Protein AF-A0A0F4LXJ2-F1 (afdb_monomer_lite)

Radius of gyration: 25.19 Å; chains: 1; bounding box: 39×69×65 Å

Sequence (149 aa):
MKTPQTDKKSAPILFQMMIYAVILFVAQLISQTLPPAFPIPTPVIGLVLLYLLLTCRIIKIEWVDSLANTLIGLIAFLFVPSGISLTANLKIMQTEGLKLVFVIILSTIILLVVTAYTARALLWLKSKLQAPAKPVKSVTWKQQNGGLQ

InterPro domains:
  IPR005538 LrgA/CidA family [PF03788] (25-118)
  IPR005538 LrgA/CidA family [PTHR33931] (8-130)

Secondary structure (DSSP, 8-state):
---------PPPHHHHHHHHHHHHHHHHHHHHHS-TTS---HHHHHHHHHHHHHHTTSS-GGGTHHHHHHHHHHHHHHHHHHHHHHHTTHHHHHHHHHHHHHHHHHHHHHHHHHHHHHHHHHHHHHHHH-PPPPP-------S------

pLDDT: mean 82.0, std 15.3, range [41.88, 97.62]

Organism: NCBI:txid1218492

Structure (mmCIF, N/CA/C/O backbone):
data_AF-A0A0F4LXJ2-F1
#
_entry.id   AF-A0A0F4LXJ2-F1
#
loop_
_atom_site.group_PDB
_atom_site.id
_atom_site.type_symbol
_atom_site.label_atom_id
_atom_site.label_alt_id
_atom_site.label_comp_id
_atom_site.label_asym_id
_atom_site.lab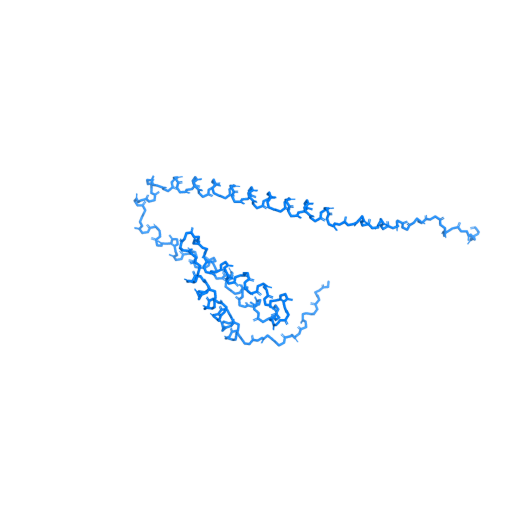el_entity_id
_atom_site.label_seq_id
_atom_site.pdbx_PDB_ins_code
_atom_site.Cartn_x
_atom_site.Cartn_y
_atom_site.Cartn_z
_atom_site.occupancy
_atom_site.B_iso_or_equiv
_atom_site.auth_seq_id
_atom_site.auth_comp_id
_atom_site.auth_asym_id
_atom_site.auth_atom_id
_atom_site.pdbx_PDB_model_num
ATOM 1 N N . MET A 1 1 ? 12.552 16.883 24.663 1.00 41.88 1 MET A N 1
ATOM 2 C CA . MET A 1 1 ? 11.887 15.837 25.471 1.00 41.88 1 MET A CA 1
ATOM 3 C C . MET A 1 1 ? 11.423 14.700 24.564 1.00 41.88 1 MET A C 1
ATOM 5 O O . MET A 1 1 ? 10.557 14.938 23.735 1.00 41.88 1 MET A O 1
ATOM 9 N N . LYS A 1 2 ? 11.980 13.486 24.691 1.00 46.16 2 LYS A N 1
ATOM 10 C CA . LYS A 1 2 ? 11.335 12.266 24.173 1.00 46.16 2 LYS A CA 1
ATOM 11 C C . LYS A 1 2 ? 10.204 11.931 25.142 1.00 46.16 2 LYS A C 1
ATOM 13 O O . LYS A 1 2 ? 10.463 11.719 26.321 1.00 46.16 2 LYS A O 1
ATOM 18 N N . THR A 1 3 ? 8.965 11.959 24.671 1.00 45.88 3 THR A N 1
ATOM 19 C CA . THR A 1 3 ? 7.823 11.458 25.437 1.00 45.88 3 THR A CA 1
ATOM 20 C C . THR A 1 3 ? 8.053 9.979 25.772 1.00 45.88 3 THR A C 1
ATOM 22 O O . THR A 1 3 ? 8.438 9.227 24.871 1.00 45.88 3 THR A O 1
ATOM 25 N N . PRO A 1 4 ? 7.837 9.547 27.025 1.00 44.91 4 PRO A N 1
ATOM 26 C CA . PRO A 1 4 ? 7.903 8.142 27.393 1.00 44.91 4 PRO A CA 1
ATOM 27 C C . PRO A 1 4 ? 6.758 7.416 26.681 1.00 44.91 4 PRO A C 1
ATOM 29 O O . PRO A 1 4 ? 5.584 7.668 26.942 1.00 44.91 4 PRO A O 1
ATOM 32 N N . GLN A 1 5 ? 7.115 6.576 25.712 1.00 44.25 5 GLN A N 1
ATOM 33 C CA . GLN A 1 5 ? 6.196 5.655 25.057 1.00 44.25 5 GLN A CA 1
ATOM 34 C C . GLN A 1 5 ? 5.735 4.666 26.125 1.00 44.25 5 GLN A C 1
ATOM 36 O O . GLN A 1 5 ? 6.507 3.835 26.592 1.00 44.25 5 GLN A O 1
ATOM 41 N N . THR A 1 6 ? 4.502 4.846 26.581 1.00 45.53 6 THR A N 1
ATOM 42 C CA . THR A 1 6 ? 3.866 4.010 27.592 1.00 45.53 6 THR A CA 1
ATOM 43 C C . THR A 1 6 ? 3.750 2.583 27.071 1.00 45.53 6 THR A C 1
ATOM 45 O O . THR A 1 6 ? 3.178 2.381 25.996 1.00 45.53 6 THR A O 1
ATOM 48 N N . ASP A 1 7 ? 4.230 1.614 27.847 1.00 51.53 7 ASP A N 1
ATOM 49 C CA . ASP A 1 7 ? 3.997 0.185 27.661 1.00 51.53 7 ASP A CA 1
ATOM 50 C C . ASP A 1 7 ? 2.500 -0.103 27.470 1.00 51.53 7 ASP A C 1
ATOM 52 O O . ASP A 1 7 ? 1.726 -0.222 28.422 1.00 51.53 7 ASP A O 1
ATOM 56 N N . LYS A 1 8 ? 2.059 -0.212 26.216 1.00 50.56 8 LYS A N 1
ATOM 57 C CA . LYS A 1 8 ? 0.746 -0.753 25.875 1.00 50.56 8 LYS A CA 1
ATOM 58 C C . LYS A 1 8 ? 0.953 -2.099 25.222 1.00 50.56 8 LYS A C 1
ATOM 60 O O . LYS A 1 8 ? 1.476 -2.189 24.116 1.00 50.56 8 LYS A O 1
ATOM 65 N N . LYS A 1 9 ? 0.530 -3.126 25.962 1.00 55.50 9 LYS A N 1
ATOM 66 C CA . LYS A 1 9 ? 0.457 -4.546 25.610 1.00 55.50 9 LYS A CA 1
ATOM 67 C C . LYS A 1 9 ? 0.196 -4.731 24.111 1.00 55.50 9 LYS A C 1
ATOM 69 O O . LYS A 1 9 ? -0.951 -4.741 23.666 1.00 55.50 9 LYS A O 1
ATOM 74 N N . SER A 1 10 ? 1.281 -4.837 23.348 1.00 56.53 10 SER A N 1
ATOM 75 C CA . SER A 1 10 ? 1.228 -5.105 21.918 1.00 56.53 10 SER A CA 1
ATOM 76 C C . SER A 1 10 ? 0.680 -6.514 21.762 1.00 56.53 10 SER A C 1
ATOM 78 O O . SER A 1 10 ? 1.202 -7.454 22.366 1.00 56.53 10 SER A O 1
ATOM 80 N N . ALA A 1 11 ? -0.416 -6.662 21.017 1.00 61.22 11 ALA A N 1
ATOM 81 C CA . ALA A 1 11 ? -0.906 -7.986 20.663 1.00 61.22 11 ALA A CA 1
ATOM 82 C C . ALA A 1 11 ? 0.249 -8.760 19.998 1.00 61.22 11 ALA A C 1
ATOM 84 O O . ALA A 1 11 ? 0.994 -8.151 19.217 1.00 61.22 11 ALA A O 1
ATOM 85 N N . PRO A 1 12 ? 0.432 -10.059 20.303 1.00 79.31 12 PRO A N 1
ATOM 86 C CA . PRO A 1 12 ? 1.506 -10.843 19.705 1.00 79.31 12 PRO A CA 1
ATOM 87 C C . PRO A 1 12 ? 1.424 -10.728 18.179 1.00 79.31 12 PRO A C 1
ATOM 89 O O . PRO A 1 12 ? 0.326 -10.727 17.625 1.00 79.31 12 PRO A O 1
ATOM 92 N N . ILE A 1 13 ? 2.568 -10.626 17.497 1.00 81.56 13 ILE A N 1
ATOM 93 C CA . ILE A 1 13 ? 2.648 -10.404 16.036 1.00 81.56 13 ILE A CA 1
ATOM 94 C C . ILE A 1 13 ? 1.788 -11.423 15.266 1.00 81.56 13 ILE A C 1
ATOM 96 O O . ILE A 1 13 ? 1.142 -11.082 14.277 1.00 81.56 13 ILE A O 1
ATOM 100 N N . LEU A 1 14 ? 1.697 -12.651 15.785 1.00 84.31 14 LEU A N 1
ATOM 101 C CA . LEU A 1 14 ? 0.830 -13.709 15.270 1.00 84.31 14 LEU A CA 1
ATOM 102 C C . LEU A 1 14 ? -0.656 -13.309 15.236 1.00 84.31 14 LEU A C 1
ATOM 104 O O . LEU A 1 14 ? -1.346 -13.568 14.256 1.00 84.31 14 LEU A O 1
ATOM 108 N N . PHE A 1 15 ? -1.154 -12.634 16.274 1.00 88.00 15 PHE A N 1
ATOM 109 C CA . PHE A 1 15 ? -2.532 -12.144 16.317 1.00 88.00 15 PHE A CA 1
ATOM 110 C C . PHE A 1 15 ? -2.769 -11.031 15.292 1.00 88.00 15 PHE A C 1
ATOM 112 O O . PHE A 1 15 ? -3.816 -10.991 14.652 1.00 88.00 15 PHE A O 1
ATOM 119 N N . GLN A 1 16 ? -1.784 -10.153 15.088 1.00 90.19 16 GLN A N 1
ATOM 120 C CA . GLN A 1 16 ? -1.873 -9.103 14.069 1.00 90.19 16 GLN A CA 1
ATOM 121 C C . GLN A 1 16 ? -1.975 -9.721 12.672 1.00 90.19 16 GLN A C 1
ATOM 123 O O . GLN A 1 16 ? -2.818 -9.323 11.871 1.00 90.19 16 GLN A O 1
ATOM 128 N N . MET A 1 17 ? -1.169 -10.750 12.406 1.00 91.06 17 MET A N 1
ATOM 129 C CA . MET A 1 17 ? -1.204 -11.501 11.152 1.00 91.06 17 MET A CA 1
ATOM 130 C C . MET A 1 17 ? -2.568 -12.159 10.924 1.00 91.06 17 MET A C 1
ATOM 132 O O . MET A 1 17 ? -3.107 -12.068 9.824 1.00 91.06 17 MET A O 1
ATOM 136 N N . MET A 1 18 ? -3.162 -12.736 11.973 1.00 92.19 18 MET A N 1
ATOM 137 C CA . MET A 1 18 ? -4.518 -13.290 11.916 1.00 92.19 18 MET A CA 1
ATOM 138 C C . MET A 1 18 ? -5.567 -12.221 11.588 1.00 92.19 18 MET A C 1
ATOM 140 O O . MET A 1 18 ? -6.447 -12.481 10.773 1.00 92.19 18 MET A O 1
ATOM 144 N N . ILE A 1 19 ? -5.465 -11.011 12.153 1.00 92.19 19 ILE A N 1
ATOM 145 C CA . ILE A 1 19 ? -6.373 -9.902 11.811 1.00 92.19 19 ILE A CA 1
ATOM 146 C C . ILE A 1 19 ? -6.284 -9.576 10.315 1.00 92.19 19 ILE A C 1
ATOM 148 O O . ILE A 1 19 ? -7.312 -9.546 9.639 1.00 92.19 19 ILE A O 1
ATOM 152 N N . TYR A 1 20 ? -5.075 -9.362 9.781 1.00 93.12 20 TYR A N 1
ATOM 153 C CA . TYR A 1 20 ? -4.903 -9.072 8.353 1.00 93.12 20 TYR A CA 1
ATOM 154 C C . TYR A 1 20 ? -5.391 -10.227 7.472 1.00 93.12 20 TYR A C 1
ATOM 156 O O . TYR A 1 20 ? -6.057 -9.976 6.469 1.00 93.12 20 TYR A O 1
ATOM 164 N N . ALA A 1 21 ? -5.131 -11.479 7.861 1.00 94.00 21 ALA A N 1
ATOM 165 C CA . ALA A 1 21 ? -5.594 -12.659 7.136 1.00 94.00 21 ALA A CA 1
ATOM 166 C C . ALA A 1 21 ? -7.126 -12.748 7.093 1.00 94.00 21 ALA A C 1
ATOM 168 O O . ALA A 1 21 ? -7.691 -12.939 6.019 1.00 94.00 21 ALA A O 1
ATOM 169 N N . VAL A 1 22 ? -7.810 -12.549 8.225 1.00 94.44 22 VAL A N 1
ATOM 170 C CA . VAL A 1 22 ? -9.282 -12.561 8.290 1.00 94.44 22 VAL A CA 1
ATOM 171 C C . VAL A 1 22 ? -9.872 -11.425 7.457 1.00 94.44 22 VAL A C 1
ATOM 173 O O . VAL A 1 22 ? -10.805 -1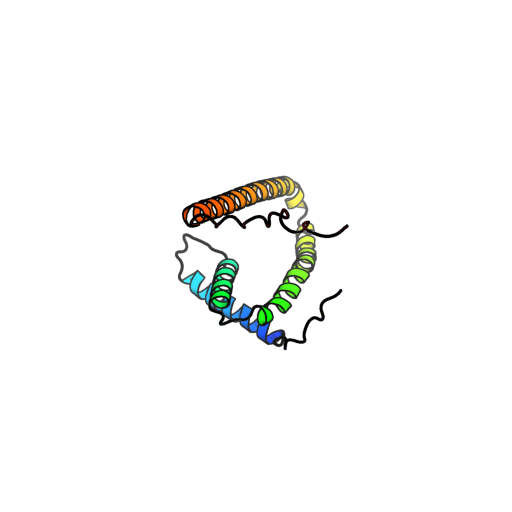1.652 6.692 1.00 94.44 22 VAL A O 1
ATOM 176 N N . ILE A 1 23 ? -9.319 -10.215 7.550 1.00 94.44 23 ILE A N 1
ATOM 177 C CA . ILE A 1 23 ? -9.806 -9.063 6.778 1.00 94.44 23 ILE A CA 1
ATOM 178 C C . ILE A 1 23 ? -9.624 -9.293 5.279 1.00 94.44 23 ILE A C 1
ATOM 180 O O . ILE A 1 23 ? -10.551 -9.032 4.516 1.00 94.44 23 ILE A O 1
ATOM 184 N N . LEU A 1 24 ? -8.466 -9.800 4.849 1.00 94.19 24 LEU A N 1
ATOM 185 C CA . LEU A 1 24 ? -8.224 -10.119 3.442 1.00 94.19 24 LEU A CA 1
ATOM 186 C C . LEU A 1 24 ? -9.095 -11.279 2.960 1.00 94.19 24 LEU A C 1
ATOM 188 O O . LEU A 1 24 ? -9.592 -11.227 1.839 1.00 94.19 24 LEU A O 1
ATOM 192 N N . PHE A 1 25 ? -9.338 -12.284 3.801 1.00 94.81 25 PHE A N 1
ATOM 193 C CA . PHE A 1 25 ? -10.247 -13.384 3.489 1.00 94.81 25 PHE A CA 1
ATOM 194 C C . PHE A 1 25 ? 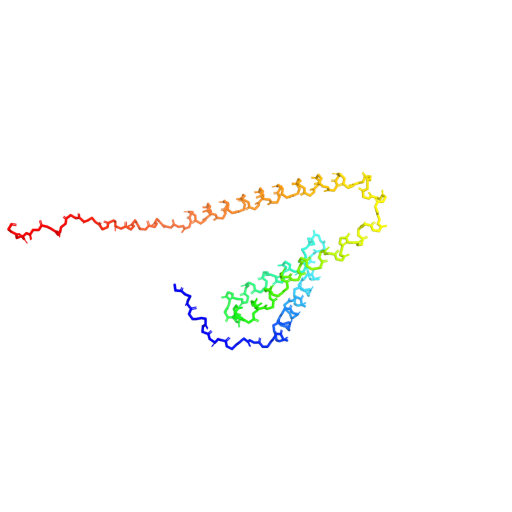-11.679 -12.878 3.277 1.00 94.81 25 PHE A C 1
ATOM 196 O O . PHE A 1 25 ? -12.298 -13.179 2.258 1.00 94.81 25 PHE A O 1
ATOM 203 N N . VAL A 1 26 ? -12.183 -12.029 4.176 1.00 93.81 26 VAL A N 1
ATOM 204 C CA . VAL A 1 26 ? -13.502 -11.394 4.025 1.00 93.81 26 VAL A CA 1
ATOM 205 C C . VAL A 1 26 ? -13.531 -10.476 2.798 1.00 93.81 26 VAL A C 1
ATOM 207 O O . VAL A 1 26 ? -14.484 -10.520 2.025 1.00 93.81 26 VAL A O 1
ATOM 210 N N . ALA A 1 27 ? -12.476 -9.692 2.560 1.00 93.50 27 ALA A N 1
ATOM 211 C CA . ALA A 1 27 ? -12.357 -8.852 1.370 1.00 93.50 27 ALA A CA 1
ATOM 212 C C . ALA A 1 27 ? -12.367 -9.675 0.074 1.00 93.50 27 ALA A C 1
ATOM 214 O O . ALA A 1 27 ? -12.949 -9.243 -0.919 1.00 93.50 27 ALA A O 1
ATOM 215 N N . GLN A 1 28 ? -11.768 -10.868 0.080 1.00 92.31 28 GLN A N 1
ATOM 216 C CA . GLN A 1 28 ? -11.794 -11.789 -1.052 1.00 92.31 28 GLN A CA 1
ATOM 217 C C . GLN A 1 28 ? -13.209 -12.318 -1.306 1.00 92.31 28 GLN A C 1
ATOM 219 O O . GLN A 1 28 ? -13.643 -12.322 -2.455 1.00 92.31 28 GLN A O 1
ATOM 224 N N . LEU A 1 29 ? -13.948 -12.701 -0.258 1.00 91.50 29 LEU A N 1
ATOM 225 C CA . LEU A 1 29 ? -15.350 -13.117 -0.391 1.00 91.50 29 LEU A CA 1
ATOM 226 C C . LEU A 1 29 ? -16.208 -11.993 -0.990 1.00 91.50 29 LEU A C 1
ATOM 228 O O . LEU A 1 29 ? -16.960 -12.228 -1.932 1.00 91.50 29 LEU A O 1
ATOM 232 N N . ILE A 1 30 ? -16.032 -10.757 -0.512 1.00 88.56 30 ILE A N 1
ATOM 233 C CA . ILE A 1 30 ? -16.727 -9.579 -1.056 1.00 88.56 30 ILE A CA 1
ATOM 234 C C . ILE A 1 30 ? -16.340 -9.351 -2.523 1.00 88.56 30 ILE A C 1
ATOM 236 O O . ILE A 1 30 ? -17.201 -9.108 -3.368 1.00 88.56 30 ILE A O 1
ATOM 240 N N . SER A 1 31 ? -15.052 -9.475 -2.848 1.00 87.38 31 SER A N 1
ATOM 241 C CA . SER A 1 31 ? -14.546 -9.309 -4.212 1.00 87.38 31 SER A CA 1
ATOM 242 C C . SER A 1 31 ? -15.162 -10.301 -5.199 1.00 87.38 31 SER A C 1
ATOM 244 O O . SER A 1 31 ? -15.329 -9.951 -6.361 1.00 87.38 31 SER A O 1
ATOM 246 N N . GLN A 1 32 ? -15.497 -11.516 -4.757 1.00 84.19 32 GLN A N 1
ATOM 247 C CA . GLN A 1 32 ? -16.121 -12.544 -5.598 1.00 84.19 32 GLN A CA 1
ATOM 248 C C . GLN A 1 32 ? -17.619 -12.305 -5.815 1.00 84.19 32 GLN A C 1
ATOM 250 O O . GLN A 1 32 ? -18.171 -12.752 -6.815 1.00 84.19 32 GLN A O 1
ATOM 255 N N . THR A 1 33 ? -18.281 -11.594 -4.898 1.00 81.56 33 THR A N 1
ATOM 256 C CA . THR A 1 33 ? -19.697 -11.220 -5.045 1.00 81.56 33 THR A CA 1
ATOM 257 C C . THR A 1 33 ? -19.917 -9.980 -5.914 1.00 81.56 33 THR A C 1
ATOM 259 O O . THR A 1 33 ? -21.047 -9.707 -6.317 1.00 81.56 33 THR A O 1
ATOM 262 N N . LEU A 1 34 ? -18.858 -9.212 -6.197 1.00 77.38 34 LEU A N 1
ATOM 263 C CA . LEU A 1 34 ? -18.936 -8.014 -7.030 1.00 77.38 34 LEU A CA 1
ATOM 264 C C . LEU A 1 34 ? -18.997 -8.368 -8.528 1.00 77.38 34 LEU A C 1
ATOM 266 O O . LEU A 1 34 ? -18.406 -9.362 -8.953 1.00 77.38 34 LEU A O 1
ATOM 270 N N . PRO A 1 35 ? -19.676 -7.549 -9.356 1.00 74.75 35 PRO A N 1
ATOM 271 C CA . PRO A 1 35 ? -19.737 -7.774 -10.794 1.00 74.75 35 PRO A CA 1
ATOM 272 C C . PRO A 1 35 ? -18.331 -7.792 -11.420 1.00 74.75 35 PRO A C 1
ATOM 274 O O . PRO A 1 35 ? -17.536 -6.888 -11.145 1.00 74.75 35 PRO A O 1
ATOM 277 N N . PRO A 1 36 ? -18.035 -8.727 -12.342 1.00 65.50 36 PRO A N 1
ATOM 278 C CA . PRO A 1 36 ? -16.720 -8.841 -12.985 1.00 65.50 36 PRO A CA 1
ATOM 279 C C . PRO A 1 36 ? -16.327 -7.611 -13.822 1.00 65.50 36 PRO A C 1
ATOM 281 O O . PRO A 1 36 ? -15.173 -7.468 -14.212 1.00 65.50 36 PRO A O 1
ATOM 284 N N . ALA A 1 37 ? -17.270 -6.698 -14.077 1.00 69.12 37 ALA A N 1
ATOM 285 C CA . ALA A 1 37 ? -17.032 -5.445 -14.782 1.00 69.12 37 ALA A CA 1
ATOM 286 C C . ALA A 1 37 ? -16.191 -4.427 -13.985 1.00 69.12 37 ALA A C 1
ATOM 288 O O . ALA A 1 37 ? -15.687 -3.480 -14.588 1.00 69.12 37 ALA A O 1
ATOM 289 N N . PHE A 1 38 ? -16.022 -4.592 -12.663 1.00 70.31 38 PHE A N 1
ATOM 290 C CA . PHE A 1 38 ? -15.209 -3.676 -11.857 1.00 70.31 38 PHE A CA 1
ATOM 291 C C . PHE A 1 38 ? -14.157 -4.416 -11.010 1.00 70.31 38 PHE A C 1
ATOM 293 O O . PHE A 1 38 ? -14.411 -4.747 -9.850 1.00 70.31 38 PHE A O 1
ATOM 300 N N . PRO A 1 39 ? -12.962 -4.685 -11.576 1.00 76.38 39 PRO A N 1
ATOM 301 C CA . PRO A 1 39 ? -11.899 -5.409 -10.888 1.00 76.38 39 PRO A CA 1
ATOM 302 C C . PRO A 1 39 ? -11.191 -4.495 -9.882 1.00 76.38 39 PRO A C 1
ATOM 304 O O . PRO A 1 39 ? -10.181 -3.857 -10.182 1.00 76.38 39 PRO A O 1
ATOM 307 N N . ILE A 1 40 ? -11.728 -4.420 -8.666 1.00 84.81 40 ILE A N 1
ATOM 308 C CA . ILE A 1 40 ? -11.053 -3.762 -7.546 1.00 84.81 40 ILE A CA 1
ATOM 309 C C . ILE A 1 40 ? -10.063 -4.761 -6.931 1.00 84.81 40 ILE A C 1
ATOM 311 O O . ILE A 1 40 ? -10.470 -5.870 -6.579 1.00 84.81 40 ILE A O 1
ATOM 315 N N . PRO A 1 41 ? -8.782 -4.398 -6.738 1.00 89.94 41 PRO A N 1
ATOM 316 C CA . PRO A 1 41 ? -7.841 -5.267 -6.047 1.00 89.94 41 PRO A CA 1
ATOM 317 C C . PRO A 1 41 ? -8.333 -5.601 -4.635 1.00 89.94 41 PRO A C 1
ATOM 319 O O . PRO A 1 41 ? -8.679 -4.707 -3.859 1.00 89.94 41 PRO A O 1
ATOM 322 N N . THR A 1 42 ? -8.289 -6.879 -4.261 1.00 91.25 42 THR A N 1
ATOM 323 C CA . THR A 1 42 ? -8.689 -7.355 -2.927 1.00 91.25 42 THR A CA 1
ATOM 324 C C . THR A 1 42 ? -8.055 -6.568 -1.765 1.00 91.25 42 THR A C 1
ATOM 326 O O . THR A 1 42 ? -8.780 -6.242 -0.823 1.00 91.25 42 THR A O 1
ATOM 329 N N . PRO A 1 43 ? -6.763 -6.163 -1.810 1.00 93.38 43 PRO A N 1
ATOM 330 C CA . PRO A 1 43 ? -6.169 -5.350 -0.744 1.00 93.38 43 PRO A CA 1
ATOM 331 C C . PRO A 1 43 ? -6.837 -3.983 -0.548 1.00 93.38 43 PRO A C 1
ATOM 333 O O . PRO A 1 43 ? -6.894 -3.489 0.575 1.00 93.38 43 PRO A O 1
ATOM 336 N N . VAL A 1 44 ? -7.376 -3.375 -1.612 1.00 93.94 44 VAL A N 1
ATOM 337 C CA . VAL A 1 44 ? -8.082 -2.085 -1.530 1.00 93.94 44 VAL A CA 1
ATOM 338 C C . VAL A 1 44 ? -9.420 -2.257 -0.809 1.00 93.94 44 VAL A C 1
ATOM 340 O O . VAL A 1 44 ? -9.770 -1.443 0.042 1.00 93.94 44 VAL A O 1
ATOM 343 N N . ILE A 1 45 ? -10.137 -3.353 -1.076 1.00 92.88 45 ILE A N 1
ATOM 344 C CA . ILE A 1 45 ? -11.366 -3.710 -0.345 1.00 92.88 45 ILE A CA 1
ATOM 345 C C . ILE A 1 45 ? -11.038 -3.961 1.135 1.00 92.88 45 ILE A C 1
ATOM 347 O O . ILE A 1 45 ? -11.725 -3.449 2.020 1.00 92.88 45 ILE A O 1
ATOM 351 N N . GLY A 1 46 ? -9.948 -4.685 1.409 1.00 94.44 46 GLY A N 1
ATOM 352 C CA . GLY A 1 46 ? -9.454 -4.923 2.766 1.00 94.44 46 GLY A CA 1
ATOM 353 C C . GLY A 1 46 ? -9.100 -3.635 3.516 1.00 94.44 46 GLY A C 1
ATOM 354 O O . GLY A 1 46 ? -9.429 -3.512 4.693 1.00 94.44 46 GLY A O 1
ATOM 355 N N . LEU A 1 47 ? -8.502 -2.647 2.838 1.00 93.94 47 LEU A N 1
ATOM 356 C CA . LEU A 1 47 ? -8.199 -1.329 3.407 1.00 93.94 47 LEU A CA 1
ATOM 357 C C . LEU A 1 47 ? -9.473 -0.603 3.860 1.00 93.94 47 LEU A C 1
ATOM 359 O O . LEU A 1 47 ? -9.527 -0.101 4.983 1.00 93.94 47 LEU A O 1
ATOM 363 N N . VAL A 1 48 ? -10.504 -0.571 3.010 1.00 94.19 48 VAL A N 1
ATOM 364 C CA . VAL A 1 48 ? -11.795 0.060 3.336 1.00 94.19 48 VAL A CA 1
ATOM 365 C C . VAL A 1 48 ? -12.479 -0.672 4.493 1.00 94.19 48 VAL A C 1
ATOM 367 O O . VAL A 1 48 ? -12.982 -0.031 5.416 1.00 94.19 48 VAL A O 1
ATOM 370 N N . LEU A 1 49 ? -12.456 -2.007 4.490 1.00 93.19 49 LEU A N 1
ATOM 371 C CA . LEU A 1 49 ? -13.047 -2.826 5.548 1.00 93.19 49 LEU A CA 1
ATOM 372 C C . LEU A 1 49 ? -12.342 -2.625 6.900 1.00 93.19 49 LEU A C 1
ATOM 374 O O . LEU A 1 49 ? -13.006 -2.414 7.916 1.00 93.19 49 LEU A O 1
ATOM 378 N N . LEU A 1 50 ? -11.004 -2.637 6.914 1.00 92.81 50 LEU A N 1
ATOM 379 C CA . LEU A 1 50 ? -10.209 -2.353 8.110 1.00 92.81 50 LEU A CA 1
ATOM 380 C C . LEU A 1 50 ? -10.497 -0.939 8.627 1.00 92.81 50 LEU A C 1
ATOM 382 O O . LEU A 1 50 ? -10.702 -0.763 9.826 1.00 92.81 50 LEU A O 1
ATOM 386 N N . TYR A 1 51 ? -10.558 0.052 7.734 1.00 93.69 51 TYR A N 1
ATOM 387 C CA . TYR A 1 51 ? -10.884 1.435 8.085 1.00 93.69 51 TYR A CA 1
ATOM 388 C C . TYR A 1 51 ? -12.265 1.565 8.748 1.00 93.69 51 TYR A C 1
ATOM 390 O O . TYR A 1 51 ? -12.401 2.255 9.764 1.00 93.69 51 TYR A O 1
ATOM 398 N N . LEU A 1 52 ? -13.280 0.867 8.230 1.00 94.00 52 LEU A N 1
ATOM 399 C CA . LEU A 1 52 ? -14.613 0.828 8.835 1.00 94.00 52 LEU A CA 1
ATOM 400 C C . LEU A 1 52 ? -14.585 0.174 10.222 1.00 94.00 52 LEU A C 1
ATOM 402 O O . LEU A 1 52 ? -15.118 0.754 11.166 1.00 94.00 52 LEU A O 1
ATOM 406 N N . LEU A 1 53 ? -13.904 -0.965 10.392 1.00 90.81 53 LEU A N 1
ATOM 407 C CA . LEU A 1 53 ? -13.767 -1.621 11.704 1.00 90.81 53 LEU A CA 1
ATOM 408 C C . LEU A 1 53 ? -13.017 -0.758 12.729 1.00 90.81 5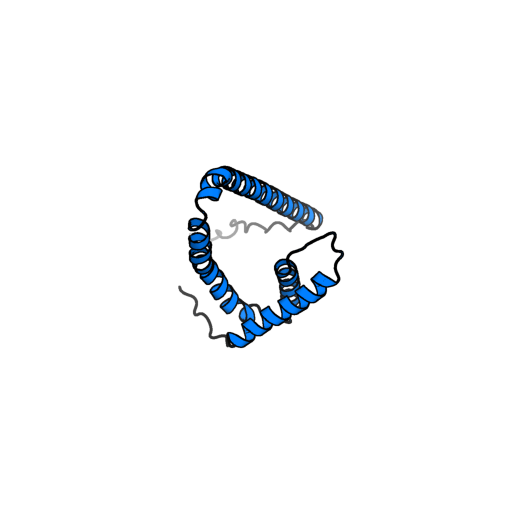3 LEU A C 1
ATOM 410 O O . LEU A 1 53 ? -13.348 -0.788 13.921 1.00 90.81 53 LEU A O 1
ATOM 414 N N . LEU A 1 54 ? -12.034 0.021 12.271 1.00 89.88 54 LEU A N 1
ATOM 415 C CA . LEU A 1 54 ? -11.307 0.986 13.095 1.00 89.88 54 LEU A CA 1
ATOM 416 C C . LEU A 1 54 ? -12.220 2.144 13.521 1.00 89.88 54 LEU A C 1
ATOM 418 O O . LEU A 1 54 ? -12.214 2.545 14.684 1.00 89.88 54 LEU A O 1
ATOM 422 N N . THR A 1 55 ? -13.051 2.640 12.599 1.00 89.75 55 THR A N 1
ATOM 423 C CA . THR A 1 55 ? -14.019 3.720 12.855 1.00 89.75 55 THR A CA 1
ATOM 424 C C . THR A 1 55 ? -15.141 3.261 13.791 1.00 89.75 55 THR A C 1
ATOM 426 O O . THR A 1 55 ? -15.515 3.991 14.707 1.00 89.75 55 THR A O 1
ATOM 429 N N . CYS A 1 56 ? -15.613 2.019 13.648 1.00 89.75 56 CYS A N 1
ATOM 430 C CA . CYS A 1 56 ? -16.538 1.366 14.581 1.00 89.75 56 CYS A CA 1
ATOM 431 C C . CYS A 1 56 ? -15.895 1.036 15.940 1.00 89.75 56 CYS A C 1
ATOM 433 O O . CYS A 1 56 ? -16.576 0.534 16.832 1.00 89.75 56 CYS A O 1
ATOM 435 N N . ARG A 1 57 ? -14.592 1.318 16.111 1.00 82.75 57 ARG A N 1
ATOM 436 C CA . ARG A 1 57 ? -13.823 1.148 17.353 1.00 82.75 57 ARG A CA 1
ATOM 437 C C . ARG A 1 57 ? -13.772 -0.304 17.861 1.00 82.75 57 ARG A C 1
ATOM 439 O O . ARG A 1 57 ? -13.435 -0.537 19.021 1.00 82.75 57 ARG A O 1
ATOM 446 N N . ILE A 1 58 ? -14.061 -1.268 16.979 1.00 82.19 58 ILE A N 1
ATOM 447 C CA . ILE A 1 58 ? -13.976 -2.716 17.233 1.00 82.19 58 ILE A CA 1
ATOM 448 C C . ILE A 1 58 ? -12.504 -3.138 17.273 1.00 82.19 58 ILE A C 1
ATOM 450 O O . ILE A 1 58 ? -12.084 -3.880 18.159 1.00 82.19 58 ILE A O 1
ATOM 454 N N . ILE A 1 59 ? -11.706 -2.620 16.335 1.00 80.44 59 ILE A N 1
ATOM 455 C CA . ILE A 1 59 ? -10.261 -2.845 16.259 1.00 80.44 59 ILE A CA 1
ATOM 456 C C . ILE A 1 59 ? -9.542 -1.568 16.709 1.00 80.44 59 ILE A C 1
ATOM 458 O O . ILE A 1 59 ? -9.856 -0.471 16.251 1.00 80.44 59 ILE A O 1
ATOM 462 N N . LYS A 1 60 ? -8.561 -1.699 17.609 1.00 82.88 60 LYS A N 1
ATOM 463 C CA . LYS A 1 60 ? -7.659 -0.597 17.983 1.00 82.88 60 LYS A CA 1
ATOM 464 C C . LYS A 1 60 ? -6.467 -0.562 17.032 1.00 82.88 60 LYS A C 1
ATOM 466 O O . LYS A 1 60 ? -5.906 -1.607 16.719 1.00 82.88 60 LYS A O 1
ATOM 471 N N . ILE A 1 61 ? -6.023 0.637 16.654 1.00 85.44 61 ILE A N 1
ATOM 472 C CA . ILE A 1 61 ? -4.865 0.828 15.761 1.00 85.44 61 ILE A CA 1
ATOM 473 C C . ILE A 1 61 ? -3.587 0.158 16.296 1.00 85.44 61 ILE A C 1
ATOM 475 O O . ILE A 1 61 ? -2.834 -0.448 15.544 1.00 85.44 61 ILE A O 1
ATOM 479 N N . GLU A 1 62 ? -3.427 0.142 17.621 1.00 82.75 62 GLU A N 1
ATOM 480 C CA . GLU A 1 62 ? -2.316 -0.488 18.350 1.00 82.75 62 GLU A CA 1
ATOM 481 C C . GLU A 1 62 ? -2.155 -1.992 18.046 1.00 82.75 62 GLU A C 1
ATOM 483 O O . GLU A 1 62 ? -1.083 -2.550 18.253 1.00 82.75 62 GLU A O 1
ATOM 488 N N . TRP A 1 63 ? -3.208 -2.666 17.566 1.00 85.44 63 TRP A N 1
ATOM 489 C CA . TRP A 1 63 ? -3.200 -4.108 17.291 1.00 85.44 63 TRP A CA 1
ATOM 490 C C . TRP A 1 63 ? -2.713 -4.450 15.882 1.00 85.44 63 TRP A C 1
ATOM 492 O O . TRP A 1 63 ? -2.457 -5.616 15.609 1.00 85.44 63 TRP A O 1
ATOM 502 N N . VAL A 1 64 ? -2.618 -3.473 14.980 1.00 89.25 64 VAL A N 1
ATOM 503 C CA . VAL A 1 64 ? -2.309 -3.703 13.556 1.00 89.25 64 VAL A CA 1
ATOM 504 C C . VAL A 1 64 ? -1.104 -2.896 13.061 1.00 89.25 64 VAL A C 1
ATOM 506 O O . VAL A 1 64 ? -0.549 -3.212 12.008 1.00 89.25 64 VAL A O 1
ATOM 509 N N . ASP A 1 65 ? -0.685 -1.885 13.826 1.00 89.88 65 ASP A N 1
ATOM 510 C CA . ASP A 1 65 ? 0.369 -0.932 13.462 1.00 89.88 65 ASP A CA 1
ATOM 511 C C . ASP A 1 65 ? 1.776 -1.558 13.414 1.00 89.88 65 ASP A C 1
ATOM 513 O O . ASP A 1 65 ? 2.541 -1.314 12.483 1.00 89.88 65 ASP A O 1
ATOM 517 N N . SER A 1 66 ? 2.115 -2.432 14.368 1.00 89.31 66 SER A N 1
ATOM 518 C CA . SER A 1 66 ? 3.456 -3.035 14.442 1.00 89.31 66 SER A CA 1
ATOM 519 C C . SER A 1 66 ? 3.764 -3.928 13.231 1.00 89.31 66 SER A C 1
ATOM 521 O O . SER A 1 66 ? 4.831 -3.802 12.620 1.00 89.31 66 SER A O 1
ATOM 523 N N . LEU A 1 67 ? 2.818 -4.780 12.824 1.00 90.94 67 LEU A N 1
ATOM 524 C CA . LEU A 1 67 ? 2.946 -5.591 11.615 1.00 90.94 67 LEU A CA 1
ATOM 525 C C . LEU A 1 67 ? 2.970 -4.704 10.368 1.00 90.94 67 LEU A C 1
ATOM 527 O O . LEU A 1 67 ? 3.841 -4.912 9.528 1.00 90.94 67 LEU A O 1
ATOM 531 N N . ALA A 1 68 ? 2.085 -3.704 10.249 1.00 91.88 68 ALA A N 1
ATOM 532 C CA . ALA A 1 68 ? 2.082 -2.788 9.100 1.00 91.88 68 ALA A CA 1
ATOM 533 C C . ALA A 1 68 ? 3.454 -2.137 8.886 1.00 91.88 68 ALA A C 1
ATOM 535 O O . ALA A 1 68 ? 3.981 -2.163 7.774 1.00 91.88 68 ALA A O 1
ATOM 536 N N . ASN A 1 69 ? 4.055 -1.628 9.965 1.00 92.44 69 ASN A N 1
ATOM 537 C CA . ASN A 1 69 ? 5.385 -1.020 9.948 1.00 92.44 69 ASN A CA 1
ATOM 538 C C . ASN A 1 69 ? 6.498 -2.025 9.595 1.00 92.44 69 ASN A C 1
ATOM 540 O O . ASN A 1 69 ? 7.481 -1.674 8.943 1.00 92.44 69 ASN A O 1
ATOM 544 N N . THR A 1 70 ? 6.335 -3.295 9.962 1.00 92.44 70 THR A N 1
ATOM 545 C CA . THR A 1 70 ? 7.266 -4.361 9.561 1.00 92.44 70 THR A CA 1
ATOM 546 C C . THR A 1 70 ? 7.130 -4.686 8.069 1.00 92.44 70 THR A C 1
ATOM 548 O O . THR A 1 70 ? 8.129 -4.774 7.357 1.00 92.44 70 THR A O 1
ATOM 551 N N . LEU A 1 71 ? 5.898 -4.817 7.568 1.00 93.31 71 LEU A N 1
ATOM 552 C CA . LEU A 1 71 ? 5.614 -5.129 6.166 1.00 93.31 71 LEU A CA 1
ATOM 553 C C . LEU A 1 71 ? 6.032 -3.997 5.229 1.00 93.31 71 LEU A C 1
ATOM 555 O O . LEU A 1 71 ? 6.654 -4.278 4.209 1.00 93.31 71 LEU A O 1
ATOM 559 N N . ILE A 1 72 ? 5.747 -2.736 5.572 1.00 94.44 72 ILE A N 1
ATOM 560 C CA . ILE A 1 72 ? 6.199 -1.583 4.777 1.00 94.44 72 ILE A CA 1
ATOM 561 C C . ILE A 1 72 ? 7.731 -1.530 4.715 1.00 94.44 72 ILE A C 1
ATOM 563 O O . ILE A 1 72 ? 8.287 -1.263 3.652 1.00 94.44 72 ILE A O 1
ATOM 567 N N . GLY A 1 73 ? 8.423 -1.868 5.810 1.00 94.88 73 GLY A N 1
ATOM 568 C CA . GLY A 1 73 ? 9.879 -2.014 5.815 1.00 94.88 73 GLY A CA 1
ATOM 569 C C . GLY A 1 73 ? 10.361 -3.135 4.887 1.00 94.88 73 GLY A C 1
ATOM 570 O O . GLY A 1 73 ? 11.368 -2.982 4.197 1.00 94.88 73 GLY A O 1
ATOM 571 N N . LEU A 1 74 ? 9.607 -4.236 4.804 1.00 94.62 74 LEU A N 1
ATOM 572 C CA . LEU A 1 74 ? 9.917 -5.366 3.929 1.00 94.62 74 LEU A CA 1
ATOM 573 C C . LEU A 1 74 ? 9.669 -5.063 2.441 1.00 94.62 74 LEU A C 1
ATOM 575 O O . LEU A 1 74 ? 10.285 -5.707 1.601 1.00 94.62 74 LEU A O 1
ATOM 579 N N . ILE A 1 75 ? 8.834 -4.080 2.080 1.00 95.31 75 ILE A N 1
ATOM 580 C CA . ILE A 1 75 ? 8.551 -3.744 0.670 1.00 95.31 75 ILE A CA 1
ATOM 581 C C . ILE A 1 75 ? 9.843 -3.439 -0.107 1.00 95.31 75 ILE A C 1
ATOM 583 O O . ILE A 1 75 ? 10.041 -3.981 -1.193 1.00 95.31 75 ILE A O 1
ATOM 587 N N . ALA A 1 76 ? 10.757 -2.641 0.458 1.00 93.25 76 ALA A N 1
ATOM 588 C CA . ALA A 1 76 ? 12.055 -2.357 -0.165 1.00 93.25 76 ALA A CA 1
ATOM 589 C C . ALA A 1 76 ? 12.895 -3.632 -0.352 1.00 93.25 76 ALA A C 1
ATOM 591 O O . ALA A 1 76 ? 13.509 -3.826 -1.400 1.00 93.25 76 ALA A O 1
ATOM 592 N N . PHE A 1 77 ? 12.868 -4.530 0.636 1.00 95.38 77 PHE A N 1
ATOM 593 C CA . PHE A 1 77 ? 13.538 -5.825 0.566 1.00 95.38 77 PHE A CA 1
ATOM 594 C C . PHE A 1 77 ? 12.913 -6.753 -0.488 1.00 95.38 77 PHE A C 1
ATOM 596 O O . PHE A 1 77 ? 13.656 -7.419 -1.196 1.00 95.38 77 PHE A O 1
ATOM 603 N N . LEU A 1 78 ? 11.583 -6.761 -0.659 1.00 94.44 78 LEU A N 1
ATOM 604 C CA . LEU A 1 78 ? 10.879 -7.541 -1.693 1.00 94.44 78 LEU A CA 1
ATOM 605 C C . LEU A 1 78 ? 11.114 -7.004 -3.114 1.00 94.44 78 LEU A C 1
ATOM 607 O O . LEU A 1 78 ? 11.037 -7.766 -4.084 1.00 94.44 78 LEU A O 1
ATOM 611 N N . PHE A 1 79 ? 11.442 -5.718 -3.257 1.00 93.38 79 PHE A N 1
ATOM 612 C CA . PHE A 1 79 ? 11.792 -5.136 -4.552 1.00 93.38 79 PHE A CA 1
ATOM 613 C C . PHE A 1 79 ? 13.149 -5.609 -5.081 1.00 93.38 79 PHE A C 1
ATOM 615 O O . PHE A 1 79 ? 13.294 -5.753 -6.293 1.00 93.38 79 PHE A O 1
ATOM 622 N N . VAL A 1 80 ? 14.119 -5.909 -4.211 1.00 93.38 80 VAL A N 1
ATOM 623 C CA . VAL A 1 80 ? 15.452 -6.392 -4.619 1.00 93.38 80 VAL A CA 1
ATOM 624 C C . VAL A 1 80 ? 15.388 -7.705 -5.425 1.00 93.38 80 VAL A C 1
ATOM 626 O O . VAL A 1 80 ? 15.837 -7.704 -6.572 1.00 93.38 80 VAL A O 1
ATOM 629 N N . PRO A 1 81 ? 14.803 -8.815 -4.923 1.00 91.69 81 PRO A N 1
ATOM 630 C CA . PRO A 1 81 ? 14.716 -10.069 -5.675 1.00 91.69 81 PRO A CA 1
ATOM 631 C C . PRO A 1 81 ? 13.811 -9.949 -6.909 1.00 91.69 81 PRO A C 1
ATOM 633 O O . PRO A 1 81 ? 14.109 -10.525 -7.960 1.00 91.69 81 PRO A O 1
ATOM 636 N N . SER A 1 82 ? 12.743 -9.152 -6.818 1.00 90.12 82 SER A N 1
ATOM 637 C CA . SER A 1 82 ? 11.856 -8.873 -7.954 1.00 90.12 82 SER A CA 1
ATOM 638 C C . SER A 1 82 ? 12.596 -8.138 -9.082 1.00 90.12 82 SER A C 1
ATOM 640 O O . SER A 1 82 ? 12.427 -8.470 -10.254 1.00 90.12 82 SER A O 1
ATOM 642 N N . GLY A 1 83 ? 13.472 -7.186 -8.741 1.00 89.12 83 GLY A N 1
ATOM 643 C CA . GLY A 1 83 ? 14.304 -6.452 -9.696 1.00 89.12 83 GLY A CA 1
ATOM 644 C C . GLY A 1 83 ? 15.402 -7.309 -10.330 1.00 89.12 83 GLY A C 1
ATOM 645 O O . GLY A 1 83 ? 15.623 -7.225 -11.534 1.00 89.12 83 GLY A O 1
ATOM 646 N N . ILE A 1 84 ? 16.049 -8.190 -9.561 1.00 89.25 84 ILE A N 1
ATOM 647 C CA . ILE A 1 84 ? 17.053 -9.129 -10.099 1.00 89.25 84 ILE A CA 1
ATOM 648 C C . ILE A 1 84 ? 16.407 -10.097 -11.106 1.00 89.25 84 ILE A C 1
ATOM 650 O O . ILE A 1 84 ? 16.986 -10.410 -12.141 1.00 89.25 84 ILE A O 1
ATOM 654 N N . SER A 1 85 ? 15.167 -10.522 -10.865 1.00 87.94 85 SER A N 1
ATOM 655 C CA . SER A 1 85 ? 14.430 -11.377 -11.810 1.00 87.94 85 SER A CA 1
ATOM 656 C C . SER A 1 85 ? 14.172 -10.681 -13.155 1.00 87.94 85 SER A C 1
ATOM 658 O O . SER A 1 85 ? 14.127 -11.323 -14.206 1.00 87.94 85 SER A O 1
ATOM 660 N N . LEU A 1 86 ? 14.047 -9.353 -13.140 1.00 86.69 86 LEU A N 1
ATOM 661 C CA . LEU A 1 86 ? 13.864 -8.549 -14.343 1.00 86.69 86 LEU A CA 1
ATOM 662 C C . LEU A 1 86 ? 15.151 -8.469 -15.181 1.00 86.69 86 LEU A C 1
ATOM 664 O O . LEU A 1 86 ? 15.079 -8.496 -16.412 1.00 86.69 86 LEU A O 1
ATOM 668 N N . THR A 1 87 ? 16.330 -8.449 -14.546 1.00 82.94 87 THR A N 1
ATOM 669 C CA . THR A 1 87 ? 17.618 -8.437 -15.266 1.00 82.94 87 THR A CA 1
ATOM 670 C C . THR A 1 87 ? 17.948 -9.779 -15.931 1.00 82.94 87 THR A C 1
ATOM 672 O O . THR A 1 87 ? 18.719 -9.815 -16.885 1.00 82.94 87 THR A O 1
ATOM 675 N N . ALA A 1 88 ? 17.313 -10.886 -15.542 1.00 81.75 88 ALA A N 1
ATOM 676 C CA . ALA A 1 88 ? 17.422 -12.142 -16.292 1.00 81.75 88 ALA A CA 1
ATOM 677 C C . ALA A 1 88 ? 16.785 -12.055 -17.702 1.00 81.75 88 ALA A C 1
ATOM 679 O O . ALA A 1 88 ? 17.141 -12.826 -18.590 1.00 81.75 88 ALA A O 1
ATOM 680 N N . ASN A 1 89 ? 15.889 -11.084 -17.940 1.00 80.31 89 ASN A N 1
ATOM 681 C CA . ASN A 1 89 ? 15.180 -10.862 -19.207 1.00 80.31 89 ASN A CA 1
ATOM 682 C C . ASN A 1 89 ? 15.543 -9.509 -19.865 1.00 80.31 89 ASN A C 1
ATOM 684 O O . ASN A 1 89 ? 14.694 -8.828 -20.448 1.00 80.31 89 ASN A O 1
ATOM 688 N N . LEU A 1 90 ? 16.824 -9.114 -19.807 1.00 75.44 90 LEU A N 1
ATOM 689 C CA . LEU A 1 90 ? 17.327 -7.819 -20.309 1.00 75.44 90 LEU A CA 1
ATOM 690 C C . LEU A 1 90 ? 16.986 -7.521 -21.778 1.00 75.44 90 LEU A C 1
ATOM 692 O O . LEU A 1 90 ? 16.805 -6.360 -22.138 1.00 75.44 90 LEU A O 1
ATOM 696 N N . LYS A 1 91 ? 16.866 -8.546 -22.629 1.00 76.06 91 LYS A N 1
ATOM 697 C CA . LYS A 1 91 ? 16.609 -8.372 -24.068 1.00 76.06 91 LYS A CA 1
ATOM 698 C C . LYS A 1 91 ? 15.256 -7.703 -24.354 1.00 76.06 91 LYS A C 1
ATOM 700 O O . LYS A 1 91 ? 15.159 -6.903 -25.273 1.00 76.06 91 LYS A O 1
ATOM 705 N N . ILE A 1 92 ? 14.239 -7.984 -23.538 1.00 72.88 92 ILE A N 1
ATOM 706 C CA . ILE A 1 92 ? 12.896 -7.387 -23.657 1.00 72.88 92 ILE A CA 1
ATOM 707 C C . ILE A 1 92 ? 12.877 -5.987 -23.021 1.00 72.88 92 ILE A C 1
ATOM 709 O O . ILE A 1 92 ? 12.255 -5.066 -23.549 1.00 72.88 92 ILE A O 1
ATOM 713 N N . MET A 1 93 ? 13.622 -5.798 -21.925 1.00 76.81 93 MET A N 1
ATOM 714 C CA . MET A 1 93 ? 13.790 -4.491 -21.279 1.00 76.81 93 MET A CA 1
ATOM 715 C C . MET A 1 93 ? 14.502 -3.467 -22.167 1.00 76.81 93 MET A C 1
ATOM 717 O O . MET A 1 93 ? 14.167 -2.291 -22.099 1.00 76.81 93 MET A O 1
ATOM 721 N N . GLN A 1 94 ? 15.461 -3.865 -23.004 1.00 74.81 94 GLN A N 1
ATOM 722 C CA . GLN A 1 94 ? 16.129 -2.910 -23.896 1.00 74.81 94 GLN A CA 1
ATOM 723 C C . GLN A 1 94 ? 15.192 -2.349 -24.973 1.00 74.81 94 GLN A C 1
ATOM 725 O O . GLN A 1 94 ? 15.316 -1.182 -25.333 1.00 74.81 94 GLN A O 1
ATOM 730 N N . THR A 1 95 ? 14.239 -3.146 -25.460 1.00 80.75 95 THR A N 1
ATOM 731 C CA . THR A 1 95 ? 13.300 -2.717 -26.507 1.00 80.75 95 THR A CA 1
ATOM 732 C C . THR A 1 95 ? 12.097 -1.961 -25.935 1.00 80.75 95 THR A C 1
ATOM 734 O O . THR A 1 95 ? 11.734 -0.910 -26.453 1.00 80.75 95 THR A O 1
ATOM 737 N N . GLU A 1 96 ? 11.505 -2.438 -24.834 1.00 84.81 96 GLU A N 1
ATOM 738 C CA . GLU A 1 96 ? 10.258 -1.878 -24.277 1.00 84.81 96 GLU A CA 1
ATOM 739 C C . GLU A 1 96 ? 10.458 -1.102 -22.961 1.00 84.81 96 GLU A C 1
ATOM 741 O O . GLU A 1 96 ? 9.531 -0.464 -22.458 1.00 84.81 96 GLU A O 1
ATOM 746 N N . GLY A 1 97 ? 11.661 -1.108 -22.380 1.00 84.44 97 GLY A N 1
ATOM 747 C CA . GLY A 1 97 ? 11.933 -0.471 -21.086 1.00 84.44 97 GLY A CA 1
ATOM 748 C C . GLY A 1 97 ? 11.743 1.041 -21.110 1.00 84.44 97 GLY A C 1
ATOM 749 O O . GLY A 1 97 ? 11.211 1.611 -20.159 1.00 84.44 97 GLY A O 1
ATOM 750 N N . LEU A 1 98 ? 12.084 1.691 -22.224 1.00 87.56 98 LEU A N 1
ATOM 751 C CA . LEU A 1 98 ? 11.889 3.134 -22.387 1.00 87.56 98 LEU A CA 1
ATOM 752 C C . LEU A 1 98 ? 10.393 3.495 -22.436 1.00 87.56 98 LEU A C 1
ATOM 754 O O . LEU A 1 98 ? 9.965 4.484 -21.839 1.00 87.56 98 LEU A O 1
ATOM 758 N N . LYS A 1 99 ? 9.575 2.634 -23.053 1.00 90.56 99 LYS A N 1
ATOM 759 C CA . LYS A 1 99 ? 8.112 2.757 -23.072 1.00 90.56 99 LYS A CA 1
ATOM 760 C C . LYS A 1 99 ? 7.510 2.533 -21.684 1.00 90.56 99 LYS A C 1
ATOM 762 O O . LYS A 1 99 ? 6.623 3.284 -21.290 1.00 90.56 99 LYS A O 1
ATOM 767 N N . LEU A 1 100 ? 8.018 1.568 -20.913 1.00 90.44 100 LEU A N 1
ATOM 768 C CA . LEU A 1 100 ? 7.593 1.342 -19.525 1.00 90.44 100 LEU A CA 1
ATOM 769 C C . LEU A 1 100 ? 7.870 2.555 -18.634 1.00 90.44 100 LEU A C 1
ATOM 771 O O . LEU A 1 100 ? 6.968 2.998 -17.929 1.00 90.44 100 LEU A O 1
ATOM 775 N N . VAL A 1 101 ? 9.078 3.127 -18.693 1.00 91.56 101 VAL A N 1
ATOM 776 C CA . VAL A 1 101 ? 9.422 4.333 -17.917 1.00 91.56 101 VAL A CA 1
ATOM 777 C C . VAL A 1 101 ? 8.483 5.484 -18.269 1.00 91.56 101 VAL A C 1
ATOM 779 O O . VAL A 1 101 ? 7.936 6.128 -17.373 1.00 91.56 101 VAL A O 1
ATOM 782 N N . PHE A 1 102 ? 8.234 5.702 -19.562 1.00 94.38 102 PHE A N 1
ATOM 783 C CA . PHE A 1 102 ? 7.302 6.731 -20.012 1.00 94.38 102 PHE A CA 1
ATOM 784 C C . PHE A 1 102 ? 5.879 6.502 -19.474 1.00 94.38 102 PHE A C 1
ATOM 786 O O . PHE A 1 102 ? 5.272 7.424 -18.929 1.00 94.38 102 PHE A O 1
ATOM 793 N N . VAL A 1 103 ? 5.364 5.270 -19.554 1.00 95.81 103 VAL A N 1
ATOM 794 C CA . VAL A 1 103 ? 4.037 4.902 -19.030 1.00 95.81 103 VAL A CA 1
ATOM 795 C C . VAL A 1 103 ? 3.960 5.082 -17.511 1.00 95.81 103 VAL A C 1
ATOM 797 O O . VAL A 1 103 ? 2.961 5.605 -17.022 1.00 95.81 103 VAL A O 1
ATOM 800 N N . ILE A 1 104 ? 5.001 4.715 -16.758 1.00 94.56 104 ILE A N 1
ATOM 801 C CA . ILE A 1 104 ? 5.044 4.881 -15.295 1.00 94.56 104 ILE A CA 1
ATOM 802 C C . ILE A 1 104 ? 5.005 6.363 -14.919 1.00 94.56 104 ILE A C 1
ATOM 804 O O . ILE A 1 104 ? 4.215 6.751 -14.056 1.00 94.56 104 ILE A O 1
ATOM 808 N N . ILE A 1 105 ? 5.818 7.200 -15.570 1.00 97.19 105 ILE A N 1
ATOM 809 C CA . ILE A 1 105 ? 5.841 8.648 -15.316 1.00 97.19 105 ILE A CA 1
ATOM 810 C C . ILE A 1 105 ? 4.471 9.249 -15.627 1.00 97.19 105 ILE A C 1
ATOM 812 O O . ILE A 1 105 ? 3.892 9.934 -14.783 1.00 97.19 105 ILE A O 1
ATOM 816 N N . LEU A 1 106 ? 3.921 8.945 -16.804 1.00 97.31 106 LEU A N 1
ATOM 817 C CA . LEU A 1 106 ? 2.627 9.469 -17.222 1.00 97.31 106 LEU A CA 1
ATOM 818 C C . LEU A 1 106 ? 1.506 9.010 -16.277 1.00 97.31 106 LEU A C 1
ATOM 820 O O . LEU A 1 106 ? 0.715 9.833 -15.818 1.00 97.31 106 LEU A O 1
ATOM 824 N N . SER A 1 107 ? 1.478 7.726 -15.910 1.00 97.00 107 SER A N 1
ATOM 825 C CA . SER A 1 107 ? 0.509 7.175 -14.957 1.00 97.00 107 SER A CA 1
ATOM 826 C C . SER A 1 107 ? 0.644 7.806 -13.573 1.00 97.00 107 SER A C 1
ATOM 828 O O . SER A 1 107 ? -0.366 8.038 -12.913 1.00 97.00 107 SER A O 1
ATOM 830 N N . THR A 1 108 ? 1.865 8.106 -13.129 1.00 97.00 108 THR A N 1
ATOM 831 C CA . THR A 1 108 ? 2.107 8.763 -11.838 1.00 97.00 108 THR A CA 1
ATOM 832 C C . THR A 1 108 ? 1.574 10.191 -11.854 1.00 97.00 108 THR A C 1
ATOM 834 O O . THR A 1 108 ? 0.875 10.592 -10.926 1.00 97.00 108 THR A O 1
ATOM 837 N N . ILE A 1 109 ? 1.827 10.947 -12.928 1.00 97.62 109 ILE A N 1
ATOM 838 C CA . ILE A 1 109 ? 1.292 12.306 -13.089 1.00 97.62 109 ILE A CA 1
ATOM 839 C C . ILE A 1 109 ? -0.239 12.273 -13.085 1.00 97.62 109 ILE A C 1
ATOM 841 O O . ILE A 1 109 ? -0.861 13.015 -12.326 1.00 97.62 109 ILE A O 1
ATOM 845 N N . ILE A 1 110 ? -0.851 11.385 -13.875 1.00 97.62 110 ILE A N 1
ATOM 846 C CA . ILE A 1 110 ? -2.312 11.240 -13.936 1.00 97.62 110 ILE A CA 1
ATOM 847 C C . ILE A 1 110 ? -2.878 10.878 -12.555 1.00 97.62 110 ILE A C 1
ATOM 849 O O . ILE A 1 110 ? -3.822 11.522 -12.096 1.00 97.62 110 ILE A O 1
ATOM 853 N N . LEU A 1 111 ? -2.283 9.904 -11.859 1.00 96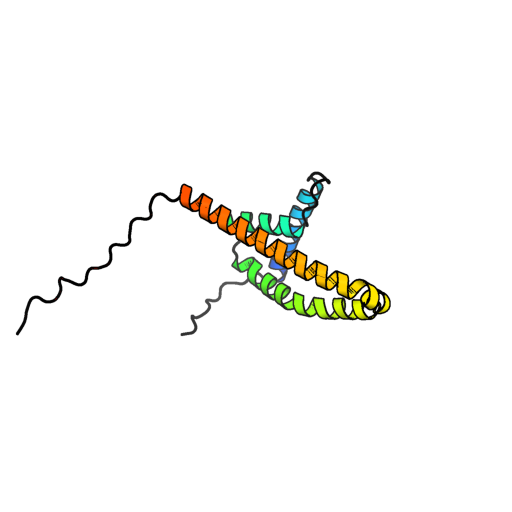.50 111 LEU A N 1
ATOM 854 C CA . LEU A 1 111 ? -2.692 9.495 -10.513 1.00 96.50 111 LEU A CA 1
ATOM 855 C C . LEU A 1 111 ? -2.643 10.667 -9.522 1.00 96.50 111 LEU A C 1
ATOM 857 O O . LEU A 1 111 ? -3.594 10.872 -8.763 1.00 96.50 111 LEU A O 1
ATOM 861 N N . LEU A 1 112 ? -1.563 11.453 -9.533 1.00 96.88 112 LEU A N 1
ATOM 862 C CA . LEU A 1 112 ? -1.409 12.620 -8.663 1.00 96.88 112 LEU A CA 1
ATOM 863 C C . LEU A 1 112 ? -2.440 13.705 -8.981 1.00 96.88 112 LEU A C 1
ATOM 865 O O . LEU A 1 112 ? -3.033 14.266 -8.060 1.00 96.88 112 LEU A O 1
ATOM 869 N N . VAL A 1 113 ? -2.702 13.964 -10.265 1.00 97.38 113 VAL A N 1
ATOM 870 C CA . VAL A 1 113 ? -3.734 14.911 -10.708 1.00 97.38 113 VAL A CA 1
ATOM 871 C C . VAL A 1 113 ? -5.107 14.472 -10.197 1.00 97.38 113 VAL A C 1
ATOM 873 O O . VAL A 1 113 ? -5.780 15.251 -9.521 1.00 97.38 113 VAL A O 1
ATOM 876 N N . VAL A 1 114 ? -5.504 13.219 -10.432 1.00 97.06 114 VAL A N 1
ATOM 877 C CA . VAL A 1 114 ? -6.791 12.673 -9.964 1.00 97.06 114 VAL A CA 1
ATOM 878 C C . VAL A 1 114 ? -6.901 12.740 -8.440 1.00 97.06 114 VAL A C 1
ATOM 880 O O . VAL A 1 114 ? -7.934 13.160 -7.911 1.00 97.06 114 VAL A O 1
ATOM 883 N N . THR A 1 115 ? -5.831 12.400 -7.720 1.00 95.94 115 THR A N 1
ATOM 884 C CA . THR A 1 115 ? -5.789 12.474 -6.252 1.00 95.94 115 THR A CA 1
ATOM 885 C C . THR A 1 115 ? -5.953 13.917 -5.765 1.00 95.94 115 THR A C 1
ATOM 887 O O . THR A 1 115 ? -6.750 14.180 -4.862 1.00 95.94 115 THR A O 1
ATOM 890 N N . ALA A 1 116 ? -5.271 14.877 -6.395 1.00 95.88 116 ALA A N 1
ATOM 891 C CA . ALA A 1 116 ? -5.376 16.294 -6.060 1.00 95.88 116 ALA A CA 1
ATOM 892 C C . ALA A 1 116 ? -6.779 16.856 -6.343 1.00 95.88 116 ALA A C 1
ATOM 894 O O . ALA A 1 116 ? -7.326 17.582 -5.509 1.00 95.88 116 ALA A O 1
ATOM 895 N N . TYR A 1 117 ? -7.393 16.505 -7.477 1.00 96.69 117 TYR A N 1
ATOM 896 C CA . TYR A 1 117 ? -8.775 16.887 -7.786 1.00 96.69 117 TYR A CA 1
ATOM 897 C C . TYR A 1 117 ? -9.770 16.267 -6.805 1.00 96.69 117 TYR A C 1
ATOM 899 O O . TYR A 1 117 ? -10.656 16.971 -6.325 1.00 96.69 117 TYR A O 1
ATOM 907 N N . THR A 1 118 ? -9.592 14.995 -6.443 1.00 95.62 118 THR A N 1
ATOM 908 C CA . THR A 1 118 ? -10.428 14.314 -5.441 1.00 95.62 118 THR A CA 1
ATOM 909 C C . THR A 1 118 ? -10.330 15.011 -4.083 1.00 95.62 118 THR A C 1
ATOM 911 O O . THR A 1 118 ? -11.351 15.319 -3.467 1.00 95.62 118 THR A O 1
ATOM 914 N N . ALA A 1 119 ? -9.115 15.348 -3.640 1.00 94.44 119 ALA A N 1
ATOM 915 C CA . ALA A 1 119 ? -8.900 16.099 -2.406 1.00 94.44 119 ALA A CA 1
ATOM 916 C C . ALA A 1 119 ? -9.547 17.494 -2.463 1.00 94.44 119 ALA A C 1
ATOM 918 O O . ALA A 1 119 ? -10.234 17.894 -1.523 1.00 94.44 119 ALA A O 1
ATOM 919 N N . ARG A 1 120 ? -9.396 18.222 -3.578 1.00 93.94 120 ARG A N 1
ATOM 920 C CA . ARG A 1 120 ? -10.041 19.532 -3.785 1.00 93.94 120 ARG A CA 1
ATOM 921 C C . ARG A 1 120 ? -11.564 19.437 -3.773 1.00 93.94 120 ARG A C 1
ATOM 923 O O . ARG A 1 120 ? -12.204 20.260 -3.125 1.00 93.94 120 ARG A O 1
ATOM 930 N N . ALA A 1 121 ? -12.141 18.438 -4.435 1.00 93.62 121 ALA A N 1
ATOM 931 C CA . ALA A 1 121 ? -13.581 18.201 -4.440 1.00 93.62 121 ALA A CA 1
ATOM 932 C C . ALA A 1 121 ? -14.104 17.905 -3.026 1.00 93.62 121 ALA A C 1
ATOM 934 O O . ALA A 1 121 ? -15.120 18.465 -2.616 1.00 93.62 121 ALA A O 1
ATOM 935 N N . LEU A 1 122 ? -13.377 17.098 -2.245 1.00 93.00 122 LEU A N 1
ATOM 936 C CA . LEU A 1 122 ? -13.726 16.801 -0.855 1.00 93.00 122 LEU A CA 1
ATOM 937 C C . LEU A 1 122 ? -13.648 18.044 0.048 1.00 93.00 122 LEU A C 1
ATOM 939 O O . LEU A 1 122 ? -14.531 18.252 0.882 1.00 93.00 122 LEU A O 1
ATOM 943 N N . LEU A 1 123 ? -12.619 18.883 -0.118 1.00 92.38 123 LEU A N 1
ATOM 944 C CA . LEU A 1 123 ? -12.488 20.153 0.608 1.00 92.38 123 LEU A CA 1
ATOM 945 C C . LEU A 1 123 ? -13.604 21.132 0.234 1.00 92.38 123 LEU A C 1
ATOM 947 O O . LEU A 1 123 ? -14.197 21.759 1.112 1.00 92.38 123 LEU A O 1
ATOM 951 N N . TRP A 1 124 ? -13.936 21.218 -1.053 1.00 91.44 124 TRP A N 1
ATOM 952 C CA . TRP A 1 124 ? -15.041 22.037 -1.538 1.00 91.44 124 TRP A CA 1
ATOM 953 C C . TRP A 1 124 ? -16.388 21.562 -0.976 1.00 91.44 124 TRP A C 1
ATOM 955 O O . TRP A 1 124 ? -17.146 22.375 -0.444 1.00 91.44 124 TRP A O 1
ATOM 965 N N . LEU A 1 125 ? -16.654 20.251 -0.979 1.00 87.81 125 LEU A N 1
ATOM 966 C CA . LEU A 1 125 ? -17.863 19.675 -0.382 1.00 87.81 125 LEU A CA 1
ATOM 967 C C . LEU A 1 125 ? -17.938 19.940 1.130 1.00 87.81 125 LEU A C 1
ATOM 969 O O . LEU A 1 125 ? -18.993 20.318 1.640 1.00 87.81 125 LEU A O 1
ATOM 973 N N . LYS A 1 126 ? -16.811 19.822 1.845 1.00 83.81 126 LYS A N 1
ATOM 974 C CA . LYS A 1 126 ? -16.728 20.185 3.268 1.00 83.81 126 LYS A CA 1
ATOM 975 C C . LYS A 1 126 ? -17.006 21.670 3.497 1.00 83.81 126 LYS A C 1
ATOM 977 O O . LYS A 1 126 ? -17.710 21.975 4.449 1.00 83.81 126 LYS A O 1
ATOM 982 N N . SER A 1 127 ? -16.542 22.577 2.636 1.00 79.06 127 SER A N 1
ATOM 983 C CA . SER A 1 127 ? -16.833 24.015 2.771 1.00 79.06 127 SER A CA 1
ATOM 984 C C . SER A 1 127 ? -18.325 24.355 2.624 1.00 79.06 127 SER A C 1
ATOM 986 O O . SER A 1 127 ? -18.794 25.289 3.261 1.00 79.06 127 SER A O 1
ATOM 988 N N . LYS A 1 128 ? -19.101 23.559 1.868 1.00 68.88 128 LYS A N 1
ATOM 989 C CA . LYS A 1 128 ? -20.569 23.705 1.785 1.00 68.88 128 LYS A CA 1
ATOM 990 C C . LYS A 1 128 ? -21.322 23.170 3.008 1.00 68.88 128 LYS A C 1
ATOM 992 O O . LYS A 1 128 ? -22.441 23.600 3.257 1.00 68.88 128 LYS A O 1
ATOM 997 N N . LEU A 1 129 ? -20.721 22.245 3.756 1.00 70.94 129 LEU A N 1
ATOM 998 C CA . LEU A 1 129 ? -21.281 21.665 4.985 1.00 70.94 129 LEU A CA 1
ATOM 999 C C . LEU A 1 129 ? -20.750 22.350 6.258 1.00 70.94 129 LEU A C 1
ATOM 1001 O O . LEU A 1 129 ? -21.341 22.215 7.328 1.00 70.94 129 LEU A O 1
ATOM 1005 N N . GLN A 1 130 ? -19.640 23.084 6.161 1.00 62.59 130 GLN A N 1
ATOM 1006 C CA . GLN A 1 130 ? -19.096 23.901 7.240 1.00 62.59 130 GLN A CA 1
ATOM 1007 C C . GLN A 1 130 ? -19.924 25.183 7.366 1.00 62.59 130 GLN A C 1
ATOM 1009 O O . GLN A 1 130 ? -19.673 26.178 6.691 1.00 62.59 130 GLN A O 1
ATOM 1014 N N . ALA A 1 131 ? -20.899 25.169 8.279 1.00 63.00 131 ALA A N 1
ATOM 1015 C CA . ALA A 1 131 ? -21.409 26.399 8.877 1.00 63.00 131 ALA A CA 1
ATOM 1016 C C . ALA A 1 131 ? -20.213 27.251 9.358 1.00 63.00 131 ALA A C 1
ATOM 1018 O O . ALA A 1 131 ? -19.235 26.676 9.852 1.00 63.00 131 ALA A O 1
ATOM 1019 N N . PRO A 1 132 ? -20.253 28.588 9.193 1.00 56.69 132 PRO A N 1
ATOM 1020 C CA . PRO A 1 132 ? -19.084 29.447 9.340 1.00 56.69 132 PRO A CA 1
ATOM 1021 C C . PRO A 1 132 ? -18.406 29.198 10.686 1.00 56.69 132 PRO A C 1
ATOM 1023 O O . PRO A 1 132 ? -19.002 29.398 11.747 1.00 56.69 132 PRO A O 1
ATOM 1026 N N . ALA A 1 133 ? -17.156 28.731 10.632 1.00 65.75 133 ALA A N 1
ATOM 1027 C CA . ALA A 1 133 ? -16.314 28.590 11.805 1.00 65.75 133 ALA A CA 1
ATOM 1028 C C . ALA A 1 133 ? -16.276 29.945 12.522 1.00 65.75 133 ALA A C 1
ATOM 1030 O O . ALA A 1 133 ? -15.881 30.953 11.932 1.00 65.75 133 ALA A O 1
ATOM 1031 N N . LYS A 1 134 ? -16.742 29.980 13.778 1.00 56.09 134 LYS A N 1
ATOM 1032 C CA . LYS A 1 134 ? -16.715 31.197 14.595 1.00 56.09 134 LYS A CA 1
ATOM 1033 C C . LYS A 1 134 ? -15.272 31.709 14.626 1.00 56.09 134 LYS A C 1
ATOM 1035 O O . LYS A 1 134 ? -14.392 30.938 15.019 1.00 56.09 134 LYS A O 1
ATOM 1040 N N . PRO A 1 135 ? -15.013 32.966 14.227 1.00 55.03 135 PRO A N 1
ATOM 1041 C CA . PRO A 1 135 ? -13.667 33.504 14.271 1.00 55.03 135 PRO A CA 1
ATOM 1042 C C . PRO A 1 135 ? -13.172 33.436 15.715 1.00 55.03 135 PRO A C 1
ATOM 1044 O O . PRO A 1 135 ? -13.841 33.912 16.638 1.00 55.03 135 PRO A O 1
ATOM 1047 N N . VAL A 1 136 ? -12.015 32.800 15.906 1.00 67.31 136 VAL A N 1
ATOM 1048 C CA . VAL A 1 136 ? -11.262 32.852 17.158 1.00 67.31 136 VAL A CA 1
ATOM 1049 C C . VAL A 1 136 ? -11.058 34.330 17.465 1.00 67.31 136 VAL A C 1
ATOM 1051 O O . VAL A 1 136 ? -10.360 35.022 16.725 1.00 67.31 136 VAL A O 1
ATOM 1054 N N . LYS A 1 137 ? -11.721 34.831 18.517 1.00 60.94 137 LYS A N 1
ATOM 1055 C CA . LYS A 1 137 ? -11.492 36.185 19.024 1.00 60.94 137 LYS A CA 1
ATOM 1056 C C . LYS A 1 137 ? -10.001 36.298 19.314 1.00 60.94 137 LYS A C 1
ATOM 1058 O O . LYS A 1 137 ? -9.500 35.656 20.235 1.00 60.94 137 LYS A O 1
ATOM 1063 N N . SER A 1 138 ? -9.306 37.102 18.518 1.00 57.75 138 SER A N 1
ATOM 1064 C CA . SER A 1 138 ? -7.960 37.550 18.834 1.00 57.75 138 SER A CA 1
ATOM 1065 C C . SER A 1 138 ? -8.020 38.189 20.214 1.00 57.75 138 SER A C 1
ATOM 1067 O O . SER A 1 138 ? -8.749 39.163 20.408 1.00 57.75 138 SER A O 1
ATOM 1069 N N . VAL A 1 139 ? -7.302 37.612 21.174 1.00 68.00 139 VAL A N 1
ATOM 1070 C CA . VAL A 1 139 ? -7.045 38.235 22.471 1.00 68.00 139 VAL A CA 1
ATOM 1071 C C . VAL A 1 139 ? -6.358 39.565 22.180 1.00 68.00 139 VAL A C 1
ATOM 1073 O O . VAL A 1 139 ? -5.176 39.626 21.848 1.00 68.00 139 VAL A O 1
ATOM 1076 N N . THR A 1 140 ? -7.144 40.634 22.203 1.00 62.56 140 THR A N 1
ATOM 1077 C CA . THR A 1 140 ? -6.674 42.002 22.057 1.00 62.56 140 THR A CA 1
ATOM 1078 C C . THR A 1 140 ? -6.005 42.384 23.368 1.00 62.56 140 THR A C 1
ATOM 1080 O O . THR A 1 140 ? -6.677 42.762 24.327 1.00 62.56 140 THR A O 1
ATOM 1083 N N . TRP A 1 141 ? -4.679 42.259 23.419 1.00 52.00 141 TRP A N 1
ATOM 1084 C CA . TRP A 1 141 ? -3.832 42.788 24.488 1.00 52.00 141 TRP A CA 1
ATOM 1085 C C . TRP A 1 141 ? -3.869 44.319 24.474 1.00 52.00 141 TRP A C 1
ATOM 1087 O O . TRP A 1 141 ? -2.957 44.986 23.993 1.00 52.00 141 TRP A O 1
ATOM 1097 N N . LYS A 1 142 ? -4.972 44.892 24.955 1.00 58.06 142 LYS A N 1
ATOM 1098 C CA . LYS A 1 142 ? -5.100 46.333 25.183 1.00 58.06 142 LYS A CA 1
ATOM 1099 C C . LYS A 1 142 ? -5.956 46.615 26.413 1.00 58.06 142 LYS A C 1
ATOM 1101 O O . LYS A 1 142 ? -6.886 47.407 26.360 1.00 58.06 142 LYS A O 1
ATOM 1106 N N . GLN A 1 143 ? -5.661 45.920 27.512 1.00 61.66 143 GLN A N 1
ATOM 1107 C CA . GLN A 1 143 ? -6.255 46.216 28.819 1.00 61.66 143 GLN A CA 1
ATOM 1108 C C . GLN A 1 143 ? -5.459 45.597 29.979 1.00 61.66 143 GLN A C 1
ATOM 1110 O O . GLN A 1 143 ? -6.011 44.973 30.872 1.00 61.66 143 GLN A O 1
ATOM 1115 N N . GLN A 1 144 ? -4.135 45.741 29.959 1.00 58.94 144 GLN A N 1
ATOM 1116 C CA . GLN A 1 144 ? -3.296 45.458 31.125 1.00 58.94 144 GLN A CA 1
ATOM 1117 C C . GLN A 1 144 ? -2.083 46.383 31.085 1.00 58.94 144 GLN A C 1
ATOM 1119 O O . GLN A 1 144 ? -0.980 45.947 30.813 1.00 58.94 144 GLN A O 1
ATOM 1124 N N . ASN A 1 145 ? -2.334 47.685 31.222 1.00 59.25 145 ASN A N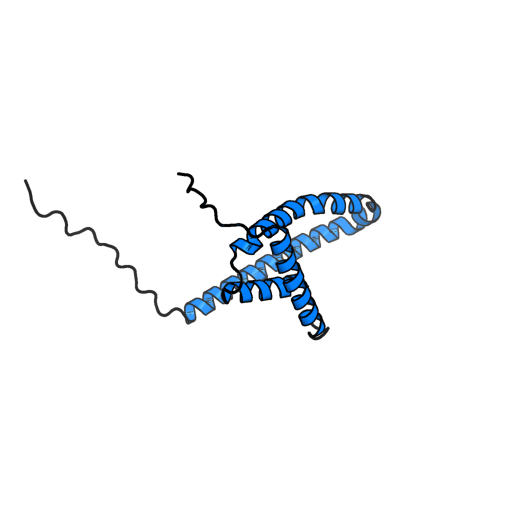 1
ATOM 1125 C CA . ASN A 1 145 ? -1.353 48.700 31.614 1.00 59.25 145 ASN A CA 1
ATOM 1126 C C . ASN A 1 145 ? -2.144 49.908 32.124 1.00 59.25 145 ASN A C 1
ATOM 1128 O O . ASN A 1 145 ? -2.306 50.922 31.450 1.00 59.25 145 ASN A O 1
ATOM 1132 N N . GLY A 1 146 ? -2.726 49.726 33.304 1.00 66.31 146 GLY A N 1
ATOM 1133 C CA . GLY A 1 146 ? -3.251 50.792 34.139 1.00 66.31 146 GLY A CA 1
ATOM 1134 C C . GLY A 1 146 ? -2.723 50.568 35.549 1.00 66.31 146 GLY A C 1
ATOM 1135 O O . GLY A 1 146 ? -3.188 49.657 36.225 1.00 66.31 146 GLY A O 1
ATOM 1136 N N . GLY A 1 147 ? -1.754 51.391 35.954 1.00 52.91 147 GLY A N 1
ATOM 1137 C CA . GLY A 1 147 ? -1.286 51.510 37.335 1.00 52.91 147 GLY A CA 1
ATOM 1138 C C . GLY A 1 147 ? 0.075 50.874 37.611 1.00 52.91 147 GLY A C 1
ATOM 1139 O O . GLY A 1 147 ? 0.149 49.688 37.909 1.00 52.91 147 GLY A O 1
ATOM 1140 N N . LEU A 1 148 ? 1.137 51.681 37.576 1.00 53.62 148 LEU A N 1
ATOM 1141 C CA . LEU A 1 148 ? 1.823 52.218 38.763 1.00 53.62 148 LEU A CA 1
ATOM 1142 C C . LEU A 1 148 ? 3.174 52.826 38.338 1.00 53.62 148 LEU A C 1
ATOM 1144 O O . LEU A 1 148 ? 4.013 52.094 37.829 1.00 53.62 148 LEU A O 1
ATOM 1148 N N . GLN A 1 149 ? 3.341 54.118 38.660 1.00 46.59 149 GLN A N 1
ATOM 1149 C CA . GLN A 1 149 ? 4.601 54.875 38.793 1.00 46.59 149 GLN A CA 1
ATOM 1150 C C . GLN A 1 149 ? 5.431 55.084 37.517 1.00 46.59 149 GLN A C 1
ATOM 1152 O O . GLN A 1 149 ? 6.078 54.132 37.035 1.00 46.59 149 GLN A O 1
#

Foldseek 3Di:
DPDPPDDDPADPVVVLVVLLVVLLVVLVVVQVVDDPVDNDPSVVSSVVVVVVCVVVVVDPPSHHVVVVVVVVVCVVVVVVVVVVVVVVVVVVCVVCVVVVVVCVVVVVVVVVVVVVVVVVVVVVVVVVVDDDDDPDPDPPPPPPDDDDD